Protein AF-A0AA47GTI8-F1 (afdb_monomer)

Nearest PDB structures (foldseek):
  4ljz-assembly2_K  TM=7.150E-01  e=1.917E+00  Escherichia coli DH1
  8xa7-assembly1_F  TM=7.230E-01  e=2.764E+00  Bacillus
  4xsx-assembly2_K  TM=7.174E-01  e=3.750E+00  Citrobacter koseri ATCC BAA-895
  7f75-assembly1_E  TM=6.424E-01  e=2.764E+00  Bacillus subtilis
  9fu0-assembly1_T  TM=3.769E-01  e=9.359E+00  Mycolicibacterium smegmatis

Radius of gyration: 13.97 Å; Cα contacts (8 Å, |Δi|>4): 50; chains: 1; bounding box: 45×25×30 Å

Sequence (75 aa):
MKDEIAPAEIESNIPLGILISTDKNMYELTNAAIHRAKQISMTGSEALEEAGGKIVSLAIREIVTGEVQYSIKKG

Secondary structure (DSSP, 8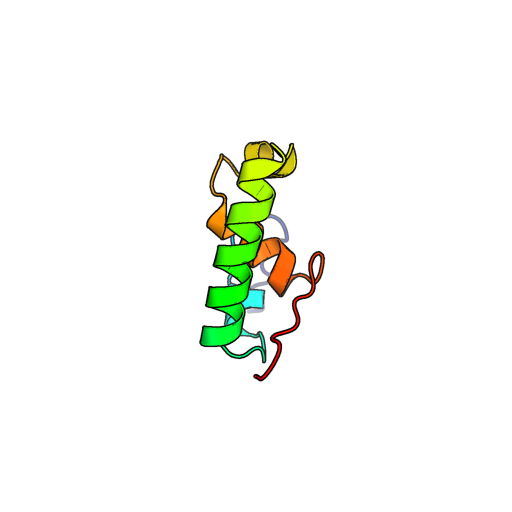-state):
------TTS---SS-HHHHHH--S-HHHHHHHHHHHHHHHHHHT-HHHHHTTT-HHHHHHHHHHHTSS---PPP-

Solvent-accessible surface area (backbone atoms only — not comparable to full-atom values): 4697 Å² total; per-residue (Å²): 135,82,84,73,76,61,98,76,80,67,95,49,54,50,53,58,74,53,62,76,68,52,88,67,55,66,69,59,50,50,52,47,21,54,56,41,23,53,52,46,70,75,68,70,48,69,69,36,60,78,40,72,65,41,43,58,35,43,26,43,31,34,46,71,75,55,82,40,83,84,82,83,84,81,128

Foldseek 3Di:
DPPPPPPPPDPDLAPVVLVVVDPDDPVQLQVQLVVQLVVCVVPVDPVCVVSVVPSSSNSSRCDSVVVDDDDDDDD

Structure (mmCIF, N/CA/C/O backbone):
data_AF-A0AA47GTI8-F1
#
_entry.id   AF-A0AA47GTI8-F1
#
loop_
_atom_site.group_PDB
_atom_site.id
_atom_site.type_symbol
_atom_site.label_atom_id
_atom_site.label_alt_id
_atom_site.label_comp_id
_atom_site.label_asym_id
_atom_site.label_entity_id
_atom_site.label_seq_id
_atom_site.pdbx_PDB_ins_code
_atom_site.Cartn_x
_atom_site.Cartn_y
_atom_site.Cartn_z
_atom_site.occupancy
_atom_site.B_iso_or_equiv
_atom_site.auth_seq_id
_atom_site.auth_comp_id
_atom_site.auth_asym_id
_atom_site.auth_atom_id
_atom_site.pdbx_PDB_model_num
ATOM 1 N N . MET A 1 1 ? 26.305 -14.596 -17.165 1.00 39.66 1 MET A N 1
ATOM 2 C CA . MET A 1 1 ? 26.321 -14.233 -15.738 1.00 39.66 1 MET A CA 1
ATOM 3 C C . MET A 1 1 ? 24.877 -13.966 -15.376 1.00 39.66 1 MET A C 1
ATOM 5 O O . MET A 1 1 ? 24.318 -12.992 -15.859 1.00 39.66 1 MET A O 1
ATOM 9 N N . LYS A 1 2 ? 24.213 -14.951 -14.768 1.00 43.22 2 LYS A N 1
ATOM 10 C CA . LYS A 1 2 ? 22.865 -14.763 -14.239 1.00 43.22 2 LYS A CA 1
ATOM 11 C C . LYS A 1 2 ? 23.097 -14.232 -12.840 1.00 43.22 2 LYS A C 1
ATOM 13 O O . LYS A 1 2 ? 23.549 -14.999 -11.997 1.00 43.22 2 LYS A O 1
ATOM 18 N N . ASP A 1 3 ? 22.875 -12.944 -12.641 1.00 48.84 3 ASP A N 1
ATOM 19 C CA . ASP A 1 3 ? 22.760 -12.421 -11.289 1.00 48.84 3 ASP A CA 1
ATOM 20 C C . ASP A 1 3 ? 21.395 -12.893 -10.788 1.00 48.84 3 ASP A C 1
ATOM 22 O O . ASP A 1 3 ? 20.345 -12.299 -11.027 1.00 48.84 3 ASP A O 1
ATOM 26 N N . GLU A 1 4 ? 21.421 -14.102 -10.239 1.00 50.75 4 GLU A N 1
ATOM 27 C CA . GLU A 1 4 ? 20.370 -14.681 -9.430 1.00 50.75 4 GLU A CA 1
ATOM 28 C C . GLU A 1 4 ? 20.305 -13.819 -8.171 1.00 50.75 4 GLU A C 1
ATOM 30 O O . GLU A 1 4 ? 21.137 -13.934 -7.274 1.00 50.75 4 GLU A O 1
ATOM 35 N N . ILE A 1 5 ? 19.385 -12.853 -8.171 1.00 52.00 5 ILE A N 1
ATOM 36 C CA . ILE A 1 5 ? 19.164 -11.974 -7.026 1.00 52.00 5 ILE A CA 1
ATOM 37 C C . ILE A 1 5 ? 18.717 -12.874 -5.877 1.00 52.00 5 ILE A C 1
ATOM 39 O O . ILE A 1 5 ? 17.655 -13.499 -5.939 1.00 52.00 5 ILE A O 1
ATOM 43 N N . ALA A 1 6 ? 19.566 -12.981 -4.858 1.00 41.53 6 ALA A N 1
ATOM 44 C CA . ALA A 1 6 ? 19.286 -13.768 -3.674 1.00 41.53 6 ALA A CA 1
ATOM 45 C C . ALA A 1 6 ? 17.958 -13.302 -3.039 1.00 41.53 6 ALA A C 1
ATOM 47 O O . ALA A 1 6 ? 17.715 -12.096 -2.948 1.00 41.53 6 ALA A O 1
ATOM 48 N N . PRO A 1 7 ? 17.112 -14.220 -2.536 1.00 43.84 7 PRO A N 1
ATOM 49 C CA . PRO A 1 7 ? 15.784 -13.911 -1.987 1.00 43.84 7 PRO A CA 1
ATOM 50 C C . PRO A 1 7 ? 15.800 -13.101 -0.671 1.00 43.84 7 PRO A C 1
ATOM 52 O O . PRO A 1 7 ? 14.780 -13.010 0.002 1.00 43.84 7 PRO A O 1
ATOM 55 N N . ALA A 1 8 ? 16.945 -12.526 -0.292 1.00 47.53 8 ALA A N 1
ATOM 56 C CA . ALA A 1 8 ? 17.180 -11.838 0.975 1.00 47.53 8 ALA A CA 1
ATOM 57 C C . ALA A 1 8 ? 17.561 -10.352 0.823 1.00 47.53 8 ALA A C 1
ATOM 59 O O . ALA A 1 8 ? 17.778 -9.676 1.828 1.00 47.53 8 ALA A O 1
ATOM 60 N N . GLU A 1 9 ? 17.646 -9.811 -0.396 1.00 43.09 9 GLU A N 1
ATOM 61 C CA . GLU A 1 9 ? 18.041 -8.414 -0.582 1.00 43.09 9 GLU A CA 1
ATOM 62 C C . GLU A 1 9 ? 16.822 -7.484 -0.651 1.00 43.09 9 GLU A C 1
ATOM 64 O O . GLU A 1 9 ? 16.183 -7.288 -1.682 1.00 43.09 9 GLU A O 1
ATOM 69 N N . ILE A 1 10 ? 16.593 -6.856 0.507 1.00 49.91 10 ILE A N 1
ATOM 70 C CA . ILE A 1 10 ? 15.674 -5.76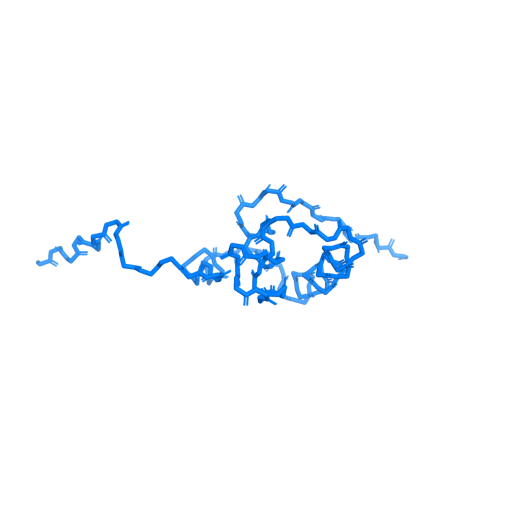2 0.826 1.00 49.91 10 ILE A CA 1
ATOM 71 C C . ILE A 1 10 ? 14.233 -6.215 1.101 1.00 49.91 10 ILE A C 1
ATOM 73 O O . ILE A 1 10 ? 13.356 -6.213 0.237 1.00 49.91 10 ILE A O 1
ATOM 77 N N . GLU A 1 11 ? 13.972 -6.456 2.387 1.00 56.38 11 GLU A N 1
ATOM 78 C CA . GLU A 1 11 ? 12.683 -6.242 3.054 1.00 56.38 11 GLU A CA 1
ATOM 79 C C . GLU A 1 11 ? 12.281 -4.758 2.893 1.00 56.38 11 GLU A C 1
ATOM 81 O O . GLU A 1 11 ? 12.379 -3.921 3.787 1.00 56.38 11 GLU A O 1
ATOM 86 N N . SER A 1 12 ? 11.963 -4.367 1.660 1.00 61.47 12 SER A N 1
ATOM 87 C CA . SER A 1 12 ? 11.636 -2.996 1.308 1.00 61.47 12 SER A CA 1
ATOM 88 C C . SER A 1 12 ? 10.168 -2.793 1.617 1.00 61.47 12 SER A C 1
ATOM 90 O O . SER A 1 12 ? 9.312 -3.433 1.005 1.00 61.47 12 SER A O 1
ATOM 92 N N . ASN A 1 13 ? 9.850 -1.841 2.496 1.00 73.19 13 ASN A N 1
ATOM 93 C CA . ASN A 1 13 ? 8.459 -1.432 2.727 1.00 73.19 13 ASN A CA 1
ATOM 94 C C . ASN A 1 13 ? 7.733 -1.028 1.435 1.00 73.19 13 ASN A C 1
ATOM 96 O O . ASN A 1 13 ? 6.511 -0.955 1.437 1.00 73.19 13 ASN A O 1
ATOM 100 N N . ILE A 1 14 ? 8.463 -0.754 0.347 1.00 86.00 14 ILE A N 1
ATOM 101 C CA . ILE A 1 14 ? 7.905 -0.573 -0.992 1.00 86.00 14 ILE A CA 1
ATOM 102 C C . ILE A 1 14 ? 8.529 -1.607 -1.940 1.00 86.00 14 ILE A C 1
ATOM 104 O O . ILE A 1 14 ? 9.734 -1.524 -2.204 1.00 86.00 14 ILE A O 1
ATOM 108 N N . PRO A 1 15 ? 7.748 -2.535 -2.517 1.00 89.56 15 PRO A N 1
ATOM 109 C CA . PRO A 1 15 ? 8.255 -3.504 -3.483 1.00 89.56 15 PRO A CA 1
ATOM 110 C C . PRO A 1 15 ? 8.476 -2.826 -4.845 1.00 89.56 15 PRO A C 1
ATOM 112 O O . PRO A 1 15 ? 7.625 -2.875 -5.732 1.00 89.56 15 PRO A O 1
ATOM 115 N N . LEU A 1 16 ? 9.630 -2.169 -5.009 1.00 90.31 16 LEU A N 1
ATOM 116 C CA . LEU A 1 16 ? 9.937 -1.341 -6.182 1.00 90.31 16 LEU A CA 1
ATOM 117 C C . LEU A 1 16 ? 9.813 -2.107 -7.502 1.00 90.31 16 LEU A C 1
ATOM 119 O O . LEU A 1 16 ? 9.260 -1.562 -8.447 1.00 90.31 16 LEU A O 1
ATOM 123 N N . GLY A 1 17 ? 10.247 -3.371 -7.558 1.00 90.94 17 GLY A N 1
ATOM 124 C CA . GLY A 1 17 ? 10.124 -4.202 -8.763 1.00 90.94 17 GLY A CA 1
ATOM 125 C C . GLY A 1 17 ? 8.673 -4.405 -9.213 1.00 90.94 17 GLY A C 1
ATOM 126 O O . GLY A 1 17 ? 8.375 -4.305 -10.402 1.00 90.94 17 GLY A O 1
ATOM 127 N N . ILE A 1 18 ? 7.752 -4.614 -8.267 1.00 92.19 18 ILE A N 1
ATOM 128 C CA . ILE A 1 18 ? 6.313 -4.734 -8.553 1.00 92.19 18 ILE A CA 1
ATOM 129 C C . ILE A 1 18 ? 5.736 -3.357 -8.901 1.00 92.19 18 ILE A C 1
ATOM 131 O O . ILE A 1 18 ? 4.967 -3.218 -9.847 1.00 92.19 18 ILE A O 1
ATOM 135 N N . LEU A 1 19 ? 6.148 -2.314 -8.177 1.00 91.88 19 LEU A N 1
ATOM 136 C CA . LEU A 1 19 ? 5.669 -0.953 -8.400 1.00 91.88 19 LEU A CA 1
ATOM 137 C C . LEU A 1 19 ? 6.020 -0.426 -9.799 1.00 91.88 19 LEU A C 1
ATOM 139 O O . LEU A 1 19 ? 5.181 0.223 -10.410 1.00 91.88 19 LEU A O 1
ATOM 143 N N . ILE A 1 20 ? 7.218 -0.706 -10.323 1.00 92.38 20 ILE A N 1
ATOM 144 C CA . ILE A 1 20 ? 7.616 -0.259 -11.671 1.00 92.38 20 ILE A CA 1
ATOM 145 C C . ILE A 1 20 ? 7.040 -1.128 -12.795 1.00 92.38 20 ILE A C 1
ATOM 147 O O . ILE A 1 20 ? 7.020 -0.689 -13.941 1.00 92.38 20 ILE A O 1
ATOM 151 N N . SER A 1 21 ? 6.607 -2.355 -12.489 1.00 93.50 21 SER A N 1
ATOM 152 C CA . SER A 1 21 ? 6.040 -3.294 -13.469 1.00 93.50 21 SER A CA 1
ATOM 153 C C . SER A 1 21 ? 4.509 -3.329 -13.471 1.00 93.50 21 SER A C 1
ATOM 155 O O . SER A 1 21 ? 3.917 -3.998 -14.314 1.00 93.50 21 SER A O 1
ATOM 157 N N . THR A 1 22 ? 3.861 -2.607 -12.553 1.00 91.50 22 THR A N 1
ATOM 158 C CA . THR A 1 22 ? 2.401 -2.521 -12.477 1.00 91.50 22 THR A CA 1
ATOM 159 C C . THR A 1 22 ? 1.818 -1.801 -13.695 1.00 91.50 22 THR A C 1
ATOM 161 O O . THR A 1 22 ? 2.343 -0.793 -14.163 1.00 91.50 22 THR A O 1
ATOM 164 N N . ASP A 1 23 ? 0.684 -2.294 -14.179 1.00 92.12 23 ASP A N 1
ATOM 165 C CA . ASP A 1 23 ? -0.113 -1.716 -15.266 1.00 92.12 23 ASP A CA 1
ATOM 166 C C . ASP A 1 23 ? -1.148 -0.689 -14.771 1.00 92.12 23 ASP A C 1
ATOM 168 O O . ASP A 1 23 ? -1.871 -0.074 -15.558 1.00 92.12 23 ASP A O 1
ATOM 172 N N . LYS A 1 24 ? -1.227 -0.491 -13.450 1.00 89.12 24 LYS A N 1
ATOM 173 C CA . LYS A 1 24 ? -2.158 0.442 -12.810 1.00 89.12 24 LYS A CA 1
ATOM 174 C C . LYS A 1 24 ? -1.825 1.880 -13.183 1.00 89.12 24 LYS A C 1
ATOM 176 O O . LYS A 1 24 ? -0.664 2.277 -13.267 1.00 89.12 24 LYS A O 1
ATOM 181 N N . ASN A 1 25 ? -2.855 2.708 -13.310 1.00 93.19 25 ASN A N 1
ATOM 182 C CA . ASN A 1 25 ? -2.660 4.136 -13.499 1.00 93.19 25 ASN A CA 1
ATOM 183 C C . ASN A 1 25 ? -1.999 4.753 -12.250 1.00 93.19 25 ASN A C 1
ATOM 185 O O . ASN A 1 25 ? -2.481 4.579 -11.132 1.00 93.19 25 ASN A O 1
ATOM 189 N N . MET A 1 26 ? -0.903 5.494 -12.433 1.00 93.50 26 MET A N 1
ATOM 190 C CA . MET A 1 26 ? -0.130 6.065 -11.321 1.00 93.50 26 MET A CA 1
ATOM 191 C C . MET A 1 26 ? -0.905 7.101 -10.500 1.00 93.50 26 MET A C 1
ATOM 193 O O . MET A 1 26 ? -0.727 7.164 -9.283 1.00 93.50 26 MET A O 1
ATOM 197 N N . TYR A 1 27 ? -1.791 7.887 -11.118 1.00 94.06 27 TYR A N 1
ATOM 198 C CA . TYR A 1 27 ? -2.644 8.829 -10.387 1.00 94.06 27 TYR A CA 1
ATOM 199 C C . TYR A 1 27 ? -3.672 8.087 -9.536 1.00 94.06 27 TYR A C 1
ATOM 201 O O . TYR A 1 27 ? -3.873 8.418 -8.368 1.00 94.06 27 TYR A O 1
ATOM 209 N N . GLU A 1 28 ? -4.287 7.055 -10.110 1.00 94.69 28 GLU A N 1
ATOM 210 C CA . GLU A 1 28 ? -5.263 6.215 -9.421 1.00 94.69 28 GLU A CA 1
ATOM 211 C C . GLU A 1 28 ? -4.629 5.466 -8.246 1.00 94.69 28 GLU A C 1
ATOM 213 O O . GLU A 1 28 ? -5.153 5.505 -7.133 1.00 94.69 28 GLU A O 1
ATOM 218 N N . LEU A 1 29 ? -3.453 4.873 -8.465 1.00 95.19 29 LEU A N 1
ATOM 219 C CA . LEU A 1 29 ? -2.661 4.198 -7.442 1.00 95.19 29 LEU A CA 1
ATOM 220 C C . LEU A 1 29 ? -2.247 5.158 -6.324 1.00 95.19 29 LEU A C 1
ATOM 222 O O . LEU A 1 29 ? -2.367 4.811 -5.152 1.00 95.19 29 LEU A O 1
ATOM 226 N N . THR A 1 30 ? -1.806 6.371 -6.667 1.00 95.19 30 THR A N 1
ATOM 227 C CA . THR A 1 30 ? -1.440 7.390 -5.672 1.00 95.19 30 THR A CA 1
ATOM 228 C C . THR A 1 30 ? -2.642 7.769 -4.811 1.00 95.19 30 THR A C 1
ATOM 230 O O . THR A 1 30 ? -2.542 7.802 -3.584 1.00 95.19 30 THR A O 1
ATOM 233 N N . ASN A 1 31 ? -3.799 8.005 -5.433 1.00 95.81 31 ASN A N 1
ATOM 234 C CA . ASN A 1 31 ? -5.0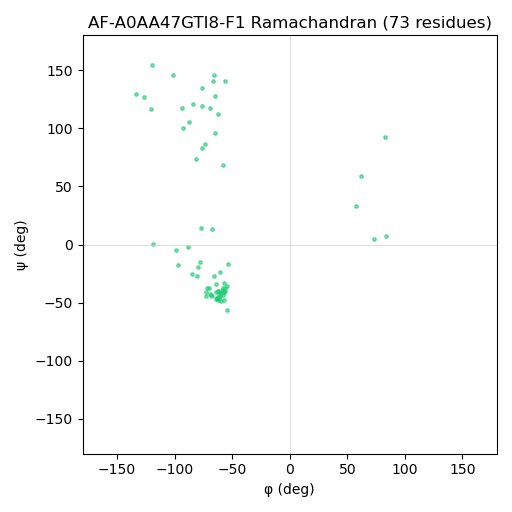19 8.337 -4.706 1.00 95.81 31 ASN A CA 1
ATOM 235 C C . ASN A 1 31 ? -5.456 7.174 -3.797 1.00 95.81 31 ASN A C 1
ATOM 237 O O . ASN A 1 31 ? -5.714 7.362 -2.607 1.00 95.81 31 ASN A O 1
ATOM 241 N N . ALA A 1 32 ? -5.449 5.949 -4.327 1.00 96.19 32 ALA A N 1
ATOM 242 C CA . ALA A 1 32 ? -5.745 4.743 -3.564 1.00 96.19 32 ALA A CA 1
ATOM 243 C C . ALA A 1 32 ? -4.800 4.568 -2.364 1.00 96.19 32 ALA A C 1
ATOM 245 O O . ALA A 1 32 ? -5.270 4.294 -1.260 1.00 96.19 32 ALA A O 1
ATOM 246 N N . ALA A 1 33 ? -3.497 4.800 -2.542 1.00 96.19 33 ALA A N 1
ATOM 247 C CA . ALA A 1 33 ? -2.504 4.715 -1.475 1.00 96.19 33 ALA A CA 1
ATOM 248 C C . ALA A 1 33 ? -2.738 5.759 -0.371 1.00 96.19 33 ALA A C 1
ATOM 250 O O . ALA A 1 33 ? -2.646 5.421 0.806 1.00 96.19 33 ALA A O 1
ATOM 251 N N . ILE A 1 34 ? -3.106 6.999 -0.715 1.00 96.62 34 ILE A N 1
ATOM 252 C CA . ILE A 1 34 ? -3.456 8.040 0.270 1.00 96.62 34 ILE A CA 1
ATOM 253 C C . ILE A 1 34 ? -4.686 7.622 1.085 1.00 96.62 34 ILE A C 1
ATOM 255 O O . ILE A 1 34 ? -4.679 7.691 2.318 1.00 96.62 34 ILE A O 1
ATOM 259 N N . HIS A 1 35 ? -5.740 7.156 0.412 1.00 95.88 35 HIS A N 1
ATOM 260 C CA . HIS A 1 35 ? -6.949 6.683 1.084 1.00 95.88 35 HIS A CA 1
ATOM 261 C C . HIS A 1 35 ? -6.669 5.475 1.977 1.00 95.88 35 HIS A C 1
ATOM 263 O O . HIS A 1 35 ? -7.177 5.409 3.099 1.00 95.88 35 HIS A O 1
ATOM 269 N N . ARG A 1 36 ? -5.831 4.547 1.514 1.00 95.62 36 ARG A N 1
ATOM 270 C CA . ARG A 1 36 ? -5.455 3.367 2.284 1.00 95.62 36 ARG A CA 1
ATOM 271 C C . ARG A 1 36 ? -4.579 3.719 3.486 1.00 95.62 36 ARG A C 1
ATOM 273 O O . ARG A 1 36 ? -4.865 3.255 4.584 1.00 95.62 36 ARG A O 1
ATOM 280 N N . ALA A 1 37 ? -3.606 4.612 3.333 1.00 95.62 37 ALA A N 1
ATOM 281 C CA . ALA A 1 37 ? -2.807 5.115 4.449 1.00 95.62 37 ALA A CA 1
ATOM 282 C C . ALA A 1 37 ? -3.692 5.750 5.534 1.00 95.62 37 ALA A C 1
ATOM 284 O O . ALA A 1 37 ? -3.512 5.486 6.721 1.00 95.62 37 ALA A O 1
ATOM 285 N N . LYS A 1 38 ? -4.720 6.516 5.142 1.00 95.44 38 LYS A N 1
ATOM 286 C CA . LYS A 1 38 ? -5.704 7.048 6.094 1.00 95.44 38 LYS A CA 1
ATOM 287 C C . LYS A 1 38 ? -6.446 5.933 6.838 1.00 95.44 38 LYS A C 1
ATOM 289 O O . LYS A 1 38 ? -6.588 6.027 8.053 1.00 95.44 38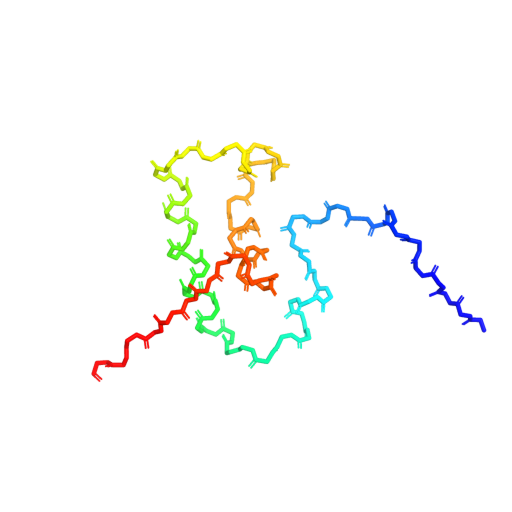 LYS A O 1
ATOM 294 N N . GLN A 1 39 ? -6.883 4.878 6.151 1.00 94.31 39 GLN A N 1
ATOM 295 C CA . GLN A 1 39 ? -7.532 3.734 6.805 1.00 94.31 39 GLN A CA 1
ATOM 296 C C . GLN A 1 39 ? -6.605 3.074 7.830 1.00 94.31 39 GLN A C 1
ATOM 298 O O . GLN A 1 39 ? -7.006 2.911 8.977 1.00 94.31 39 GLN A O 1
ATOM 303 N N . ILE A 1 40 ? -5.355 2.786 7.448 1.00 94.25 40 ILE A N 1
ATOM 304 C CA . ILE A 1 40 ? -4.350 2.188 8.341 1.00 94.25 40 ILE A CA 1
ATOM 305 C C . ILE A 1 40 ? -4.138 3.064 9.588 1.00 94.25 40 ILE A C 1
ATOM 307 O O . ILE A 1 40 ? -4.062 2.546 10.701 1.00 94.25 40 ILE A O 1
ATOM 311 N N . SER A 1 41 ? -4.104 4.395 9.426 1.00 92.50 41 SER A N 1
ATOM 312 C CA . SER A 1 41 ? -3.884 5.327 10.545 1.00 92.50 41 SER A CA 1
ATOM 313 C C . SER A 1 41 ? -5.021 5.325 11.561 1.00 92.50 41 SER A C 1
ATOM 315 O O . SER A 1 41 ? -4.803 5.631 12.727 1.00 92.50 41 SER A O 1
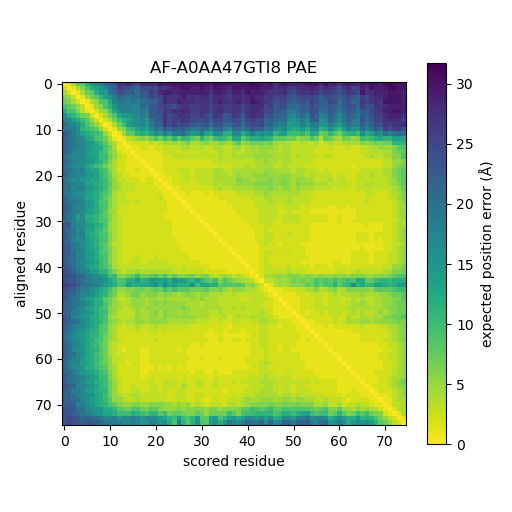ATOM 317 N N . MET A 1 42 ? -6.234 4.984 11.121 1.00 92.25 42 MET A N 1
ATOM 318 C CA . MET A 1 42 ? -7.416 4.947 11.978 1.00 92.25 42 MET A CA 1
ATOM 319 C C . MET A 1 42 ? -7.544 3.621 12.730 1.00 92.25 42 MET A C 1
ATOM 321 O O . MET A 1 42 ? -8.184 3.587 13.775 1.00 92.25 42 MET A O 1
ATOM 325 N N . THR A 1 43 ? -6.975 2.536 12.199 1.00 85.00 43 THR A N 1
ATOM 326 C CA . THR A 1 43 ? -7.139 1.189 12.759 1.00 85.00 43 THR A CA 1
ATOM 327 C C . THR A 1 43 ? -5.994 0.751 13.665 1.00 85.00 43 THR A C 1
ATOM 329 O O . THR A 1 43 ? -6.187 -0.199 14.410 1.00 85.00 43 THR A O 1
ATOM 332 N N . GLY A 1 44 ? -4.825 1.406 13.613 1.00 69.88 44 GLY A N 1
ATOM 333 C CA . GLY A 1 44 ? -3.671 1.043 14.450 1.00 69.88 44 GLY A CA 1
ATOM 334 C C . GLY A 1 44 ? -3.169 -0.378 14.167 1.00 69.88 44 GLY A C 1
ATOM 335 O O . GLY A 1 44 ? -3.207 -1.235 15.038 1.00 69.88 44 GLY A O 1
ATOM 336 N N . SER A 1 45 ? -2.779 -0.643 12.917 1.00 76.19 45 SER A N 1
ATOM 337 C CA . SER A 1 45 ? -2.414 -1.986 12.438 1.00 76.19 45 SER A CA 1
ATOM 338 C C . SER A 1 45 ? -1.025 -2.438 12.914 1.00 76.19 45 SER A C 1
ATOM 340 O O . SER A 1 45 ? -0.068 -1.690 12.745 1.00 76.19 45 SER A O 1
ATOM 342 N N . GLU A 1 46 ? -0.888 -3.683 13.387 1.00 82.62 46 GLU A N 1
ATOM 343 C CA .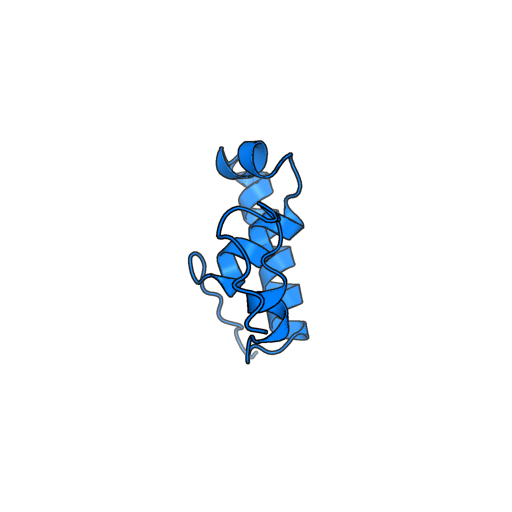 GLU A 1 46 ? 0.414 -4.327 13.678 1.00 82.62 46 GLU A CA 1
ATOM 344 C C . GLU A 1 46 ? 1.355 -4.302 12.458 1.00 82.62 46 GLU A C 1
ATOM 346 O O . GLU A 1 46 ? 2.545 -4.017 12.583 1.00 82.62 46 GLU A O 1
ATOM 351 N N . ALA A 1 47 ? 0.806 -4.448 11.247 1.00 81.50 47 ALA A N 1
ATOM 352 C CA . ALA A 1 47 ? 1.568 -4.355 10.001 1.00 81.50 47 ALA A CA 1
ATOM 353 C C . ALA A 1 47 ? 2.237 -2.979 9.802 1.00 81.50 47 ALA A C 1
ATOM 355 O O . ALA A 1 47 ? 3.223 -2.864 9.071 1.00 81.50 47 ALA A O 1
ATOM 356 N N . LEU A 1 48 ? 1.722 -1.915 10.437 1.00 87.81 48 LEU A N 1
ATOM 357 C CA . LEU A 1 48 ? 2.356 -0.594 10.421 1.00 87.81 48 LEU A CA 1
ATOM 358 C C . LEU A 1 48 ? 3.624 -0.562 11.276 1.00 87.81 48 LEU A C 1
ATOM 360 O O . LEU A 1 48 ? 4.591 0.101 10.893 1.00 87.81 48 LEU A O 1
ATOM 364 N N . GLU A 1 49 ? 3.625 -1.256 12.411 1.00 86.50 49 GLU A N 1
ATOM 365 C CA . GLU A 1 49 ? 4.799 -1.372 13.277 1.00 86.50 49 GLU A CA 1
ATOM 366 C C . GLU A 1 49 ? 5.893 -2.189 12.585 1.00 86.50 49 GLU A C 1
ATOM 368 O O . GLU A 1 49 ? 7.035 -1.733 12.512 1.00 86.50 49 GLU A O 1
ATOM 373 N N . GLU A 1 50 ? 5.528 -3.312 11.958 1.00 84.94 50 GLU A N 1
ATOM 374 C CA . GLU A 1 50 ? 6.425 -4.111 11.107 1.00 84.94 50 GLU A CA 1
ATOM 375 C C . GLU A 1 50 ? 6.990 -3.289 9.940 1.00 84.94 50 GLU A C 1
ATOM 377 O O . GLU A 1 50 ? 8.170 -3.375 9.609 1.00 84.94 50 GLU A O 1
ATOM 382 N N . ALA A 1 51 ? 6.174 -2.405 9.356 1.00 84.75 51 ALA A N 1
ATOM 383 C CA . ALA A 1 51 ? 6.607 -1.459 8.332 1.00 84.75 51 ALA A CA 1
ATOM 384 C C . ALA A 1 51 ? 7.385 -0.247 8.896 1.00 84.75 51 ALA A C 1
ATOM 386 O O . ALA A 1 51 ? 7.568 0.758 8.196 1.00 84.75 51 ALA A O 1
ATOM 387 N N . GLY A 1 52 ? 7.839 -0.280 10.152 1.00 87.62 52 GLY A N 1
ATOM 388 C CA . GLY A 1 52 ? 8.630 0.784 10.776 1.00 87.62 52 GLY A CA 1
ATOM 389 C C . GLY A 1 52 ? 7.929 2.145 10.776 1.00 87.62 52 GLY A C 1
ATOM 390 O O . GLY A 1 52 ? 8.574 3.174 10.571 1.00 87.62 52 GLY A O 1
ATOM 391 N N . GLY A 1 53 ? 6.598 2.159 10.887 1.00 88.25 53 GLY A N 1
ATOM 392 C CA . GLY A 1 53 ? 5.776 3.371 10.867 1.00 88.25 53 GLY A CA 1
ATOM 393 C C . GLY A 1 53 ? 5.624 4.032 9.490 1.00 88.25 53 GLY A C 1
ATOM 394 O O . GLY A 1 53 ? 5.005 5.093 9.381 1.00 88.25 53 GLY A O 1
ATOM 395 N N . LYS A 1 54 ? 6.151 3.439 8.408 1.00 92.25 54 LYS A N 1
ATOM 396 C CA . LYS A 1 54 ? 6.082 4.010 7.049 1.00 92.25 54 LYS A CA 1
ATOM 397 C C . LYS A 1 54 ? 4.733 3.719 6.389 1.00 92.25 54 LYS A C 1
ATOM 399 O O . LYS A 1 54 ? 4.626 2.914 5.467 1.00 92.25 54 LYS A O 1
ATOM 404 N N . ILE A 1 55 ? 3.698 4.418 6.842 1.00 94.00 55 ILE A N 1
ATOM 405 C CA . ILE A 1 55 ? 2.300 4.136 6.488 1.00 94.00 55 ILE A CA 1
ATOM 406 C C . ILE A 1 55 ? 1.986 4.199 4.988 1.00 94.00 55 ILE A C 1
ATOM 408 O O . ILE A 1 55 ? 1.248 3.364 4.473 1.00 94.00 55 ILE A O 1
ATOM 412 N N . VAL A 1 56 ? 2.572 5.157 4.265 1.0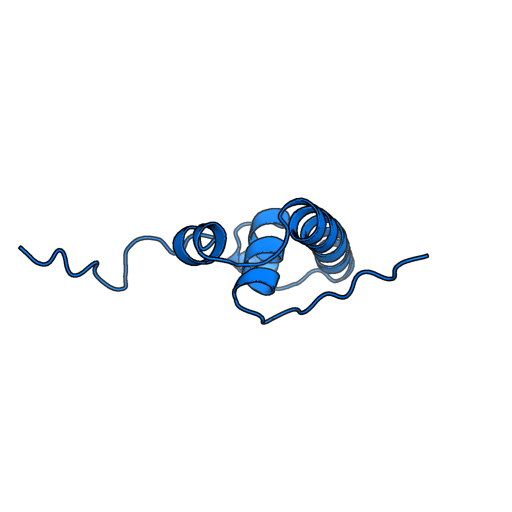0 94.81 56 VAL A N 1
ATOM 413 C CA . VAL A 1 56 ? 2.375 5.284 2.812 1.00 94.81 56 VAL A CA 1
ATOM 414 C C . VAL A 1 56 ? 3.060 4.135 2.076 1.00 94.81 56 VAL A C 1
ATOM 416 O O . VAL A 1 56 ? 2.516 3.612 1.110 1.00 94.81 56 VAL A O 1
ATOM 419 N N . SER A 1 57 ? 4.232 3.709 2.549 1.00 93.69 57 SER A N 1
ATOM 420 C CA . SER A 1 57 ? 4.949 2.574 1.974 1.00 93.69 57 SER A CA 1
ATOM 421 C C . SER A 1 57 ? 4.157 1.279 2.138 1.00 93.69 57 SER A C 1
ATOM 423 O O . SER A 1 57 ? 3.948 0.577 1.153 1.00 93.69 57 SER A O 1
ATOM 425 N N . LEU A 1 58 ? 3.630 1.032 3.343 1.00 94.06 58 LEU A N 1
ATOM 426 C CA . LEU A 1 58 ? 2.741 -0.098 3.618 1.00 94.06 58 LEU A CA 1
ATOM 427 C C . LEU A 1 58 ? 1.503 -0.077 2.712 1.00 94.06 58 LEU A C 1
ATOM 429 O O . LEU A 1 58 ? 1.200 -1.080 2.076 1.00 94.06 58 LEU A O 1
ATOM 433 N N . ALA A 1 59 ? 0.837 1.074 2.589 1.00 95.31 59 ALA A N 1
ATOM 434 C CA . ALA A 1 59 ? -0.330 1.217 1.721 1.00 95.31 59 ALA A CA 1
ATOM 435 C C . ALA A 1 59 ? -0.012 0.904 0.248 1.00 95.31 59 ALA A C 1
ATOM 437 O O . ALA A 1 59 ? -0.791 0.232 -0.424 1.00 95.31 59 ALA A O 1
ATOM 438 N N . ILE A 1 60 ? 1.136 1.368 -0.261 1.00 95.31 60 ILE A N 1
ATOM 439 C CA . ILE A 1 60 ? 1.585 1.047 -1.622 1.00 95.31 60 ILE A CA 1
ATOM 440 C C . ILE A 1 60 ? 1.831 -0.455 -1.753 1.00 95.31 60 ILE A C 1
ATOM 442 O O . ILE A 1 60 ? 1.359 -1.039 -2.725 1.00 95.31 60 ILE A O 1
ATOM 446 N N . ARG A 1 61 ? 2.533 -1.071 -0.790 1.00 93.94 61 ARG A N 1
ATOM 447 C CA . ARG A 1 61 ? 2.810 -2.513 -0.772 1.00 93.94 61 ARG A CA 1
ATOM 448 C C . ARG A 1 61 ? 1.518 -3.310 -0.880 1.00 93.94 61 ARG A C 1
ATOM 450 O O . ARG A 1 61 ? 1.378 -4.037 -1.853 1.00 93.94 61 ARG A O 1
ATOM 457 N N . GLU A 1 62 ? 0.569 -3.090 0.028 1.00 93.94 62 GLU A N 1
ATOM 458 C CA . GLU A 1 62 ? -0.711 -3.812 0.052 1.00 93.94 62 GLU A CA 1
ATOM 459 C C . GLU A 1 62 ? -1.483 -3.688 -1.275 1.00 93.94 62 GLU A C 1
ATOM 461 O O . GLU A 1 62 ? -2.112 -4.642 -1.731 1.00 93.94 62 GLU A O 1
ATOM 466 N N . ILE A 1 63 ? -1.433 -2.520 -1.928 1.00 95.25 63 ILE A N 1
ATOM 467 C CA . ILE A 1 63 ? -2.128 -2.293 -3.203 1.00 95.25 63 ILE A CA 1
ATOM 468 C C . ILE A 1 63 ? -1.440 -3.015 -4.365 1.00 95.25 63 ILE A C 1
ATOM 470 O O . ILE A 1 63 ? -2.110 -3.599 -5.220 1.00 95.25 63 ILE A O 1
ATOM 474 N N . VAL A 1 64 ? -0.108 -2.951 -4.453 1.00 94.56 64 VAL A N 1
ATOM 475 C CA . VAL A 1 64 ? 0.619 -3.535 -5.592 1.00 94.56 64 VAL A CA 1
ATOM 476 C C . VAL A 1 64 ? 0.811 -5.043 -5.462 1.00 94.56 64 VAL A C 1
ATOM 478 O O . VAL A 1 64 ? 0.875 -5.712 -6.489 1.00 94.56 64 VAL A O 1
ATOM 481 N N . THR A 1 65 ? 0.843 -5.588 -4.239 1.00 93.25 65 THR A N 1
ATOM 482 C CA . THR A 1 65 ? 0.801 -7.041 -3.988 1.00 93.25 65 THR A CA 1
ATOM 483 C C . THR A 1 65 ? -0.610 -7.613 -4.124 1.00 93.25 65 THR A C 1
ATOM 485 O O . THR A 1 65 ? -0.769 -8.821 -4.278 1.00 93.25 65 THR A O 1
ATOM 488 N N . GLY A 1 66 ? -1.637 -6.755 -4.127 1.00 92.00 66 GLY A N 1
ATOM 489 C CA . GLY A 1 66 ? -3.036 -7.150 -4.273 1.00 92.00 66 GLY A CA 1
ATOM 490 C C . GLY A 1 66 ? -3.707 -7.596 -2.972 1.00 92.00 66 GLY A C 1
ATOM 491 O O . GLY A 1 66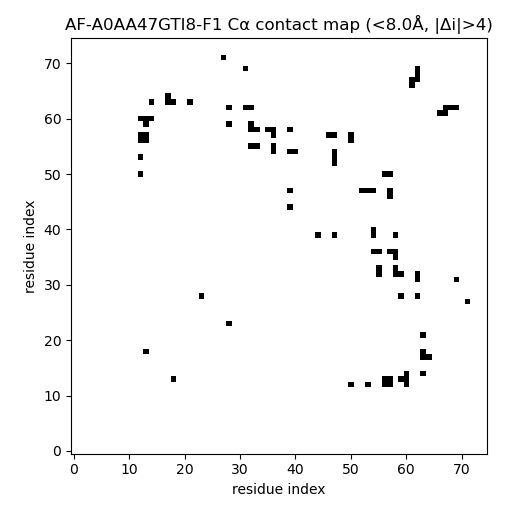 ? -4.853 -8.040 -3.023 1.00 92.00 66 GLY A O 1
ATOM 492 N N . GLU A 1 67 ? -3.041 -7.445 -1.822 1.00 92.81 67 GLU A N 1
ATOM 493 C CA . GLU A 1 67 ? -3.641 -7.615 -0.487 1.00 92.81 67 GLU A CA 1
ATOM 494 C C . GLU A 1 67 ? -4.840 -6.676 -0.291 1.00 92.81 67 GLU A C 1
ATOM 496 O O . GLU A 1 67 ? -5.828 -7.032 0.353 1.00 92.81 67 GLU A O 1
ATOM 501 N N . VAL A 1 68 ? -4.781 -5.487 -0.897 1.00 94.06 68 VAL A N 1
ATOM 502 C CA . VAL A 1 68 ? -5.869 -4.510 -0.932 1.00 94.06 68 VAL A CA 1
ATOM 503 C C . VAL A 1 68 ? -6.162 -4.118 -2.373 1.00 94.06 68 VAL A C 1
ATOM 505 O O . VAL A 1 68 ? -5.294 -3.659 -3.108 1.00 94.06 68 VAL A O 1
ATOM 508 N N . GLN A 1 69 ? -7.427 -4.230 -2.764 1.00 93.25 69 GLN A N 1
ATOM 509 C CA . GLN A 1 69 ? -7.909 -3.754 -4.057 1.00 93.25 69 GLN A CA 1
ATOM 510 C C . GLN A 1 69 ? -8.636 -2.422 -3.890 1.00 93.25 69 GLN A C 1
ATOM 512 O O . GLN A 1 69 ? -9.330 -2.196 -2.897 1.00 93.25 69 GLN A O 1
ATOM 517 N N . TYR A 1 70 ? -8.516 -1.547 -4.885 1.00 92.75 70 TYR A N 1
ATOM 518 C CA . TYR A 1 70 ? -9.262 -0.295 -4.935 1.00 92.75 70 TYR A CA 1
ATOM 519 C C . TYR A 1 70 ? -10.142 -0.235 -6.181 1.00 92.75 70 TYR A C 1
ATOM 521 O O . TYR A 1 70 ? -9.865 -0.852 -7.207 1.00 92.75 70 TYR A O 1
ATOM 529 N N . SER A 1 71 ? -11.212 0.548 -6.088 1.00 88.94 71 SER A N 1
ATOM 530 C CA . SER A 1 71 ? -12.058 0.904 -7.219 1.00 88.94 71 SER A CA 1
ATOM 531 C C . SER A 1 71 ? -12.318 2.399 -7.162 1.00 88.94 71 SER A C 1
ATOM 533 O O . SER A 1 71 ? -12.696 2.932 -6.116 1.00 88.94 71 SER A O 1
ATOM 535 N N . ILE A 1 72 ? -12.097 3.082 -8.281 1.00 84.06 72 ILE A N 1
ATOM 536 C CA . ILE A 1 72 ? -12.393 4.506 -8.398 1.00 84.06 72 ILE A CA 1
ATOM 537 C C . ILE A 1 72 ? -13.788 4.648 -8.981 1.00 84.06 72 ILE A C 1
ATOM 539 O O . ILE A 1 72 ? -14.057 4.242 -10.112 1.00 84.06 72 ILE A O 1
ATOM 543 N N . LYS A 1 73 ? -14.688 5.247 -8.198 1.00 80.06 73 LYS A N 1
ATOM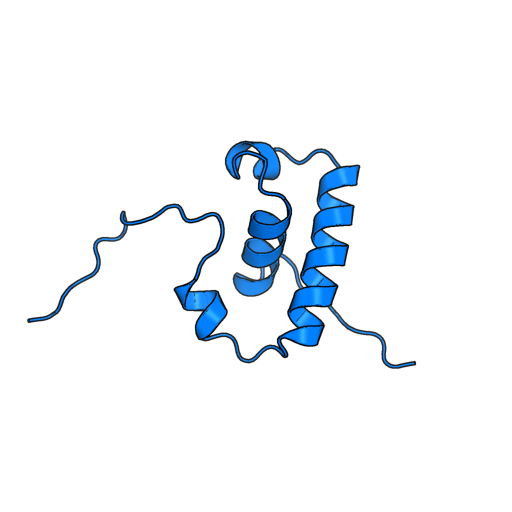 544 C CA . LYS A 1 73 ? -15.999 5.645 -8.704 1.00 80.06 73 LYS A CA 1
ATOM 545 C C . LYS A 1 73 ? -15.808 6.803 -9.677 1.00 80.06 73 LYS A C 1
ATOM 547 O O . LYS A 1 73 ? -15.348 7.871 -9.281 1.00 80.06 73 LYS A O 1
ATOM 552 N N . LYS A 1 74 ? -16.173 6.581 -10.937 1.00 70.94 74 LYS A N 1
ATOM 553 C CA . LYS A 1 74 ? -16.355 7.662 -11.906 1.00 70.94 74 LYS A CA 1
ATOM 554 C C . LYS A 1 74 ? -17.690 8.336 -11.585 1.00 70.94 74 LYS A C 1
ATOM 556 O O . LYS A 1 74 ? -18.707 7.645 -11.521 1.00 70.94 74 LYS A O 1
ATOM 561 N N . GLY A 1 75 ? -17.628 9.625 -11.257 1.00 58.66 75 GLY A N 1
ATOM 562 C CA . GLY A 1 75 ? -18.803 10.481 -11.077 1.00 58.66 75 GLY A CA 1
ATOM 563 C C . GLY A 1 75 ? -19.408 10.904 -12.404 1.00 58.66 75 GLY A C 1
ATOM 564 O O . GLY A 1 75 ? -18.714 10.755 -13.436 1.00 58.66 75 GLY A O 1
#

pLDDT: mean 83.34, std 16.92, range [39.66, 96.62]

Mean predicted aligned error: 7.68 Å